Protein AF-A0A505I790-F1 (afdb_monomer_lite)

Structure (mmCIF, N/CA/C/O backbone):
data_AF-A0A505I790-F1
#
_entry.id   AF-A0A505I790-F1
#
loop_
_atom_site.group_PDB
_atom_site.id
_atom_site.type_symbol
_atom_site.label_atom_id
_atom_site.label_alt_id
_atom_site.label_comp_id
_atom_site.label_asym_id
_atom_site.label_entity_id
_atom_site.label_seq_id
_atom_site.pdbx_PDB_ins_code
_atom_site.Cartn_x
_atom_site.Cartn_y
_atom_site.Cartn_z
_atom_site.occupancy
_atom_site.B_iso_or_equiv
_atom_site.auth_seq_id
_atom_site.auth_comp_id
_atom_site.auth_asym_id
_atom_site.auth_atom_id
_atom_site.pdbx_PDB_model_num
ATOM 1 N N . MET A 1 1 ? 44.047 0.080 -41.201 1.00 32.38 1 MET A N 1
ATOM 2 C CA . MET A 1 1 ? 44.011 1.538 -41.452 1.00 32.38 1 MET A CA 1
ATOM 3 C C . MET A 1 1 ? 42.905 1.834 -42.455 1.00 32.38 1 MET A C 1
ATOM 5 O O . MET A 1 1 ? 42.944 1.266 -43.530 1.00 32.38 1 MET A O 1
ATOM 9 N N . ARG A 1 2 ? 41.951 2.681 -42.035 1.00 39.00 2 ARG A N 1
ATOM 10 C CA . ARG A 1 2 ? 41.108 3.633 -42.792 1.00 39.00 2 ARG A CA 1
ATOM 11 C C . ARG A 1 2 ? 40.510 3.221 -44.143 1.00 39.00 2 ARG A C 1
ATOM 13 O O . ARG A 1 2 ? 41.240 3.144 -45.114 1.00 39.00 2 ARG A O 1
ATOM 20 N N . LEU A 1 3 ? 39.177 3.161 -44.181 1.00 40.66 3 LEU A N 1
ATOM 21 C CA . LEU A 1 3 ? 38.239 3.544 -45.258 1.00 40.66 3 LEU A CA 1
ATOM 22 C C . LEU A 1 3 ? 36.890 2.984 -44.771 1.00 40.66 3 LEU A C 1
ATOM 24 O O . LEU A 1 3 ? 36.782 1.786 -44.575 1.00 40.66 3 LEU A O 1
ATOM 28 N N . THR A 1 4 ? 35.896 3.762 -44.358 1.00 46.00 4 THR A N 1
ATOM 29 C CA . THR A 1 4 ? 35.151 4.709 -45.188 1.00 46.00 4 THR A CA 1
ATOM 30 C C . THR A 1 4 ? 34.411 5.708 -44.292 1.00 46.00 4 THR A C 1
ATOM 32 O O . THR A 1 4 ? 33.427 5.375 -43.635 1.00 46.00 4 THR A O 1
ATOM 35 N N . CYS A 1 5 ? 34.900 6.948 -44.276 1.00 45.94 5 CYS A N 1
ATOM 36 C CA . CYS A 1 5 ? 34.079 8.116 -43.975 1.00 45.94 5 CYS A CA 1
ATOM 37 C C . CYS A 1 5 ? 33.213 8.435 -45.197 1.00 45.94 5 CYS A C 1
ATOM 39 O O . CYS A 1 5 ? 33.663 8.248 -46.325 1.00 45.94 5 CYS A O 1
ATOM 41 N N . ALA A 1 6 ? 32.051 9.025 -44.918 1.00 46.44 6 ALA A N 1
ATOM 42 C CA . ALA A 1 6 ? 31.025 9.505 -45.839 1.00 46.44 6 ALA A CA 1
ATOM 43 C C . ALA A 1 6 ? 30.082 8.412 -46.364 1.00 46.44 6 ALA A C 1
ATOM 45 O O . ALA A 1 6 ? 30.455 7.607 -47.204 1.00 46.44 6 ALA A O 1
ATOM 46 N N . TYR A 1 7 ? 28.824 8.446 -45.918 1.00 43.47 7 TYR A N 1
ATOM 47 C CA . TYR A 1 7 ? 27.762 8.961 -46.782 1.00 43.47 7 TYR A CA 1
ATOM 48 C C . TYR A 1 7 ? 26.496 9.300 -45.970 1.00 43.47 7 TYR A C 1
ATOM 50 O O . TYR A 1 7 ? 25.851 8.440 -45.384 1.00 43.47 7 TYR A O 1
ATOM 58 N N . LEU A 1 8 ? 26.210 10.604 -45.960 1.00 48.12 8 LEU A N 1
ATOM 59 C CA . LEU A 1 8 ? 24.900 11.257 -46.022 1.00 48.12 8 LEU A CA 1
ATOM 60 C C . LEU A 1 8 ? 23.826 10.934 -44.968 1.00 48.12 8 LEU A C 1
ATOM 62 O O . LEU A 1 8 ? 22.979 10.059 -45.112 1.00 48.12 8 LEU A O 1
ATOM 66 N N . VAL A 1 9 ? 23.797 11.840 -43.988 1.00 47.19 9 VAL A N 1
ATOM 67 C CA . VAL A 1 9 ? 22.599 12.384 -43.337 1.00 47.19 9 VAL A CA 1
ATOM 68 C C . VAL A 1 9 ? 21.545 12.727 -44.400 1.00 47.19 9 VAL A C 1
ATOM 70 O O . VAL A 1 9 ? 21.735 13.655 -45.185 1.00 47.19 9 VAL A O 1
ATOM 73 N N . LEU A 1 10 ? 20.432 11.994 -44.421 1.00 50.50 10 LEU A N 1
ATOM 74 C CA . LEU A 1 10 ? 19.239 12.369 -45.179 1.00 50.50 10 LEU A CA 1
ATOM 75 C C . LEU A 1 10 ? 18.308 13.177 -44.269 1.00 50.50 10 LEU A C 1
ATOM 77 O O . LEU A 1 10 ? 17.671 12.651 -43.360 1.00 50.50 10 LEU A O 1
ATOM 81 N N . LEU A 1 11 ? 18.282 14.482 -44.534 1.00 43.84 11 LEU A N 1
ATOM 82 C CA . LEU A 1 11 ? 17.318 15.455 -44.033 1.00 43.84 11 LEU A CA 1
ATOM 83 C C . LEU A 1 11 ? 15.931 15.138 -44.609 1.00 43.84 11 LEU A C 1
ATOM 85 O O . LEU A 1 11 ? 15.712 15.295 -45.810 1.00 43.84 11 LEU A O 1
ATOM 89 N N . ALA A 1 12 ? 14.982 14.741 -43.761 1.00 44.81 12 ALA A N 1
ATOM 90 C CA . ALA A 1 12 ? 13.567 14.799 -44.106 1.00 44.81 12 ALA A CA 1
ATOM 91 C C . ALA A 1 12 ? 13.102 16.253 -43.948 1.00 44.81 12 ALA A C 1
ATOM 93 O O . ALA A 1 12 ? 12.880 16.735 -42.837 1.00 44.81 12 ALA A O 1
ATOM 94 N N . ALA A 1 13 ? 13.016 16.972 -45.067 1.00 43.97 13 ALA A N 1
ATOM 95 C CA . ALA A 1 13 ? 12.342 18.258 -45.125 1.00 43.97 13 ALA A CA 1
ATOM 96 C C . ALA A 1 13 ? 10.858 18.050 -44.788 1.00 43.97 13 ALA A C 1
ATOM 98 O O . ALA A 1 13 ? 10.170 17.253 -45.425 1.00 43.97 13 ALA A O 1
ATOM 99 N N . GLY A 1 14 ? 10.394 18.751 -43.754 1.00 37.34 14 GLY A N 1
ATOM 100 C CA . GLY A 1 14 ? 9.000 18.773 -43.347 1.00 37.34 14 GLY A CA 1
ATOM 101 C C . GLY A 1 14 ? 8.121 19.375 -44.438 1.00 37.34 14 GLY A C 1
ATOM 102 O O . GLY A 1 14 ? 8.287 20.531 -44.816 1.00 37.34 14 GLY A O 1
ATOM 103 N N . GLY A 1 15 ? 7.164 18.583 -44.908 1.00 38.84 15 GLY A N 1
ATOM 104 C CA . GLY A 1 15 ? 5.946 19.076 -45.528 1.00 38.84 15 GLY A CA 1
ATOM 105 C C . GLY A 1 15 ? 4.813 18.921 -44.525 1.00 38.84 15 GLY A C 1
ATOM 106 O O . GLY A 1 15 ? 4.3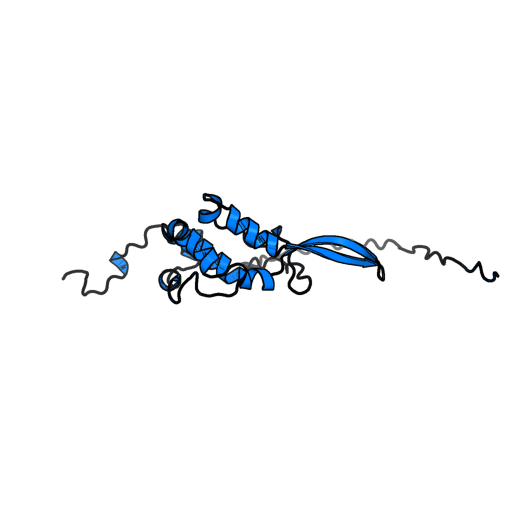43 17.811 -44.308 1.00 38.84 15 GLY A O 1
ATOM 107 N N . TYR A 1 16 ? 4.379 20.024 -43.921 1.00 38.47 16 TYR A N 1
ATOM 108 C CA . TYR A 1 16 ? 3.046 20.115 -43.334 1.00 38.47 16 TYR A CA 1
ATOM 109 C C . TYR A 1 16 ? 2.341 21.278 -44.018 1.00 38.47 16 TYR A C 1
ATOM 111 O O . TYR A 1 16 ? 2.542 22.445 -43.690 1.00 38.47 16 TYR A O 1
ATOM 119 N N . SER A 1 17 ? 1.558 20.938 -45.037 1.00 38.75 17 SER A N 1
ATOM 120 C CA . SER A 1 17 ? 0.468 21.767 -45.526 1.00 38.75 17 SER A CA 1
ATOM 121 C C . SER A 1 17 ? -0.550 21.922 -44.398 1.00 38.75 17 SER A C 1
ATOM 123 O O . SER A 1 17 ? -1.066 20.933 -43.879 1.00 38.75 17 SER A O 1
ATOM 125 N N . ALA A 1 18 ? -0.793 23.169 -44.005 1.00 40.38 18 ALA A N 1
ATOM 126 C CA . ALA A 1 18 ? -1.901 23.541 -43.147 1.00 40.38 18 ALA A CA 1
ATOM 127 C C . ALA A 1 18 ? -3.211 23.230 -43.879 1.00 40.38 18 ALA A C 1
ATOM 129 O O . ALA A 1 18 ? -3.481 23.826 -44.919 1.00 40.38 18 ALA A O 1
ATOM 130 N N . ASP A 1 19 ? -4.009 22.314 -43.335 1.00 36.19 19 ASP A N 1
ATOM 131 C CA . ASP A 1 19 ? -5.413 22.177 -43.711 1.00 36.19 19 ASP A CA 1
ATOM 132 C C . ASP A 1 19 ? -6.258 22.598 -42.508 1.00 36.19 19 ASP A C 1
ATOM 134 O O . ASP A 1 19 ? -6.466 21.868 -41.536 1.00 36.19 19 ASP A O 1
ATOM 138 N N . LEU A 1 20 ? -6.631 23.874 -42.551 1.00 36.91 20 LEU A N 1
ATOM 139 C CA . LEU A 1 20 ? -7.600 24.510 -41.684 1.00 36.91 20 LEU A CA 1
ATOM 140 C C . LEU A 1 20 ? -8.983 24.033 -42.143 1.00 36.91 20 LEU A C 1
ATOM 142 O O . LEU A 1 20 ? -9.509 24.519 -43.143 1.00 36.91 20 LEU A O 1
ATOM 146 N N . ARG A 1 21 ? -9.590 23.096 -41.414 1.00 36.94 21 ARG A N 1
ATOM 147 C CA . ARG A 1 21 ? -11.034 22.862 -41.500 1.00 36.94 21 ARG A CA 1
ATOM 148 C C . ARG A 1 21 ? -11.680 23.134 -40.154 1.00 36.94 21 ARG A C 1
ATOM 150 O O . ARG A 1 21 ? -11.702 22.290 -39.265 1.00 36.94 21 ARG A O 1
ATOM 157 N N . GLU A 1 22 ? -12.207 24.350 -40.054 1.00 37.75 22 GLU A N 1
ATOM 158 C CA . GLU A 1 22 ? -13.302 24.707 -39.161 1.00 37.75 22 GLU A CA 1
ATOM 159 C C . GLU A 1 22 ? -14.434 23.681 -39.291 1.00 37.75 22 GLU A C 1
ATOM 161 O O . GLU A 1 22 ? -14.997 23.484 -40.370 1.00 37.75 22 GLU A O 1
ATOM 166 N N . ALA A 1 23 ? -14.776 23.036 -38.179 1.00 33.91 23 ALA A N 1
ATOM 167 C CA . ALA A 1 23 ? -16.030 22.320 -38.026 1.00 33.91 23 ALA A CA 1
ATOM 168 C C . ALA A 1 23 ? -16.905 23.114 -37.050 1.00 33.91 23 ALA A C 1
ATOM 170 O O . ALA A 1 23 ? -16.557 23.300 -35.885 1.00 33.91 23 ALA A O 1
ATOM 171 N N . LEU A 1 24 ? -18.019 23.623 -37.579 1.00 33.38 24 LEU A N 1
ATOM 172 C CA . LEU A 1 24 ? -19.104 24.290 -36.859 1.00 33.38 24 LEU A CA 1
ATOM 173 C C . LEU A 1 24 ? -19.624 23.434 -35.684 1.00 33.38 24 LEU A C 1
ATOM 175 O O . LEU A 1 24 ? -19.666 22.207 -35.800 1.00 33.38 24 LEU A O 1
ATOM 179 N N . PRO A 1 25 ? -20.075 24.054 -34.577 1.00 35.44 25 PRO A N 1
ATOM 180 C CA . PRO A 1 25 ? -20.561 23.330 -33.413 1.00 35.44 25 PRO A CA 1
ATOM 181 C C . PRO A 1 25 ? -21.948 22.739 -33.694 1.00 35.44 25 PRO A C 1
ATOM 183 O O . PRO A 1 25 ? -22.899 23.466 -33.983 1.00 35.44 25 PRO A O 1
ATOM 186 N N . ILE A 1 26 ? -22.076 21.416 -33.582 1.00 33.22 26 ILE A N 1
ATOM 187 C CA . ILE A 1 26 ? -23.377 20.745 -33.492 1.00 33.22 26 ILE A CA 1
ATOM 188 C C . ILE A 1 26 ? -23.765 20.700 -32.016 1.00 33.22 26 ILE A C 1
ATOM 190 O O . ILE A 1 26 ? -23.028 20.180 -31.181 1.00 33.22 26 ILE A O 1
ATOM 194 N N . ALA A 1 27 ? -24.917 21.282 -31.702 1.00 36.16 27 ALA A N 1
ATOM 195 C CA . ALA A 1 27 ? -25.488 21.280 -30.368 1.00 36.16 27 ALA A CA 1
ATOM 196 C C . ALA A 1 27 ? -26.262 19.978 -30.079 1.00 36.16 27 ALA A C 1
ATOM 198 O O . ALA A 1 27 ? -27.076 19.553 -30.899 1.00 36.16 27 ALA A O 1
ATOM 199 N N . THR A 1 28 ? -26.095 19.489 -28.836 1.00 38.81 28 THR A N 1
ATOM 200 C CA . THR A 1 28 ? -26.982 18.622 -28.009 1.00 38.81 28 THR A CA 1
ATOM 201 C C . THR A 1 28 ? -27.143 17.130 -28.375 1.00 38.81 28 THR A C 1
ATOM 203 O O . THR A 1 28 ? -27.042 16.800 -29.553 1.00 38.81 28 THR A O 1
ATOM 206 N N . PRO A 1 29 ? -27.408 16.212 -27.403 1.00 41.25 29 PRO A N 1
ATOM 207 C CA . PRO A 1 29 ? -28.000 16.429 -26.067 1.00 41.25 29 PRO A CA 1
ATOM 208 C C . PRO A 1 29 ? -27.186 15.917 -24.858 1.00 41.25 29 PRO A C 1
ATOM 210 O O . PRO A 1 29 ? -26.214 15.180 -24.995 1.00 41.25 29 PRO A O 1
ATOM 213 N N . GLU A 1 30 ? -27.613 16.346 -23.665 1.00 43.53 30 GLU A N 1
ATOM 214 C CA . GLU A 1 30 ? -27.187 15.833 -22.358 1.00 43.53 30 GLU A CA 1
ATOM 215 C C . GLU A 1 30 ? -27.291 14.303 -22.309 1.00 43.53 30 GLU A C 1
ATOM 217 O O . GLU A 1 30 ? -28.358 13.740 -22.557 1.00 43.53 30 GLU A O 1
ATOM 222 N N . GLN A 1 31 ? -26.190 13.638 -21.953 1.00 35.81 31 GLN A N 1
ATOM 223 C CA . GLN A 1 31 ? -26.218 12.254 -21.502 1.00 35.81 31 GLN A CA 1
ATOM 224 C C . GLN A 1 31 ? -25.669 12.183 -20.080 1.00 35.81 31 GLN A C 1
ATOM 226 O O . GLN A 1 31 ? -24.488 12.394 -19.808 1.00 35.81 31 GLN A O 1
ATOM 231 N N . ASP A 1 32 ? -26.633 11.958 -19.203 1.00 38.91 32 ASP A N 1
ATOM 232 C CA . ASP A 1 32 ? -26.574 11.596 -17.801 1.00 38.91 32 ASP A CA 1
ATOM 233 C C . ASP A 1 32 ? -25.607 10.427 -17.525 1.00 38.91 32 ASP A C 1
ATOM 235 O O . ASP A 1 32 ? -25.559 9.449 -18.272 1.00 38.91 32 ASP A O 1
ATOM 239 N N . GLY A 1 33 ? -24.869 10.532 -16.416 1.00 40.25 33 GLY A N 1
ATOM 240 C CA . GLY A 1 33 ? -24.368 9.366 -15.689 1.00 40.25 33 GLY A CA 1
ATOM 241 C C . GLY A 1 33 ? -23.165 8.600 -16.246 1.00 40.25 33 GLY A C 1
ATOM 242 O O . GLY A 1 33 ? -23.077 7.398 -16.003 1.00 40.25 33 GLY A O 1
ATOM 243 N N . GLN A 1 34 ? -22.205 9.232 -16.932 1.00 33.69 34 GLN A N 1
ATOM 244 C CA . GLN A 1 34 ? -20.916 8.568 -17.168 1.00 33.69 34 GLN A CA 1
ATOM 245 C C . GLN A 1 34 ? -20.147 8.445 -15.844 1.00 33.69 34 GLN A C 1
ATOM 247 O O . GLN A 1 34 ? -19.564 9.417 -15.351 1.00 33.69 34 GLN A O 1
ATOM 252 N N . ASP A 1 35 ? -20.142 7.228 -15.294 1.00 40.34 35 ASP A N 1
ATOM 253 C CA . ASP A 1 35 ? -19.117 6.725 -14.385 1.00 40.34 35 ASP A CA 1
ATOM 254 C C . ASP A 1 35 ? -17.773 7.373 -14.726 1.00 40.34 35 ASP A C 1
ATOM 256 O O . ASP A 1 35 ? -17.268 7.247 -15.848 1.00 40.34 35 ASP A O 1
ATOM 260 N N . ARG A 1 36 ? -17.183 8.065 -13.746 1.00 36.44 36 ARG A N 1
ATOM 261 C CA . ARG A 1 36 ? -15.779 8.486 -13.771 1.00 36.44 36 ARG A CA 1
ATOM 262 C C . ARG A 1 36 ? -14.899 7.234 -13.739 1.00 36.44 36 ARG A C 1
ATOM 264 O O . ARG A 1 36 ? -14.214 6.967 -12.756 1.00 36.44 36 ARG A O 1
ATOM 271 N N . PHE A 1 37 ? -14.885 6.472 -14.824 1.00 38.41 37 PHE A N 1
ATOM 272 C CA . PHE A 1 37 ? -13.746 5.640 -15.142 1.00 38.41 37 PHE A CA 1
ATOM 273 C C . PHE A 1 37 ? -12.594 6.602 -15.384 1.00 38.41 37 PHE A C 1
ATOM 275 O O . PHE A 1 37 ? -12.523 7.279 -16.411 1.00 38.41 37 PHE A O 1
ATOM 282 N N . LEU A 1 38 ? -11.741 6.707 -14.363 1.00 42.66 38 LEU A N 1
ATOM 283 C CA . LEU A 1 38 ? -10.390 7.224 -14.473 1.00 42.66 38 LEU A CA 1
ATOM 284 C C . LEU A 1 38 ? -9.838 6.716 -15.805 1.00 42.66 38 LEU A C 1
ATOM 286 O O . LEU A 1 38 ? -9.778 5.505 -16.033 1.00 42.66 38 LEU A O 1
ATOM 290 N N . THR A 1 39 ? -9.530 7.648 -16.707 1.00 37.72 39 THR A N 1
ATOM 291 C CA . THR A 1 39 ? -8.778 7.384 -17.936 1.00 37.72 39 THR A CA 1
ATOM 292 C C . THR A 1 39 ? -7.712 6.338 -17.641 1.00 37.72 39 THR A C 1
ATOM 294 O O . THR A 1 39 ? -7.059 6.481 -16.604 1.00 37.72 39 THR A O 1
ATOM 297 N N . PRO A 1 40 ? -7.537 5.307 -18.490 1.00 45.44 40 PRO A N 1
ATOM 298 C CA . PRO A 1 40 ? -6.613 4.223 -18.204 1.00 45.44 40 PRO A CA 1
ATOM 299 C C . PRO A 1 40 ? -5.273 4.813 -17.774 1.00 45.44 40 PRO A C 1
ATOM 301 O O . PRO A 1 40 ? -4.619 5.496 -18.564 1.00 45.44 40 PRO A O 1
ATOM 304 N N . GLN A 1 41 ? -4.908 4.591 -16.507 1.00 57.88 41 GLN A N 1
ATOM 305 C CA . GLN A 1 41 ? -3.543 4.758 -16.023 1.00 57.88 41 GLN A CA 1
ATOM 306 C C . GLN A 1 41 ? -2.632 4.201 -17.108 1.00 57.88 41 GLN A C 1
ATOM 308 O O . GLN A 1 41 ? -2.864 3.079 -17.573 1.00 57.88 41 GLN A O 1
ATOM 313 N N . ASN A 1 42 ? -1.627 4.966 -17.535 1.00 60.88 42 ASN A N 1
ATOM 314 C CA . ASN A 1 42 ? -0.602 4.427 -18.418 1.00 60.88 42 ASN A CA 1
ATOM 315 C C . ASN A 1 42 ? 0.089 3.290 -17.664 1.00 60.88 42 ASN A C 1
ATOM 317 O O . ASN A 1 42 ? 0.984 3.497 -16.848 1.00 60.88 42 ASN A O 1
ATOM 321 N N . ASN A 1 43 ? -0.402 2.079 -17.893 1.00 69.75 43 ASN A N 1
ATOM 322 C CA . ASN A 1 43 ? 0.059 0.877 -17.246 1.00 69.75 43 ASN A CA 1
ATOM 323 C C . ASN A 1 43 ? 1.236 0.359 -18.069 1.00 69.75 43 ASN A C 1
ATOM 325 O O . ASN A 1 43 ? 1.066 -0.280 -19.109 1.00 69.75 43 ASN A O 1
ATOM 329 N N . TYR A 1 44 ? 2.447 0.658 -17.611 1.00 79.88 44 TYR A N 1
ATOM 330 C CA . TYR A 1 44 ? 3.686 0.238 -18.255 1.00 79.88 44 TYR A CA 1
ATOM 331 C C . TYR A 1 44 ? 4.028 -1.204 -17.851 1.00 79.88 44 TYR A C 1
ATOM 333 O O . TYR A 1 44 ? 5.028 -1.443 -17.183 1.00 79.88 44 TYR A O 1
ATOM 341 N N . ASN A 1 45 ? 3.204 -2.186 -18.232 1.00 83.38 45 ASN A N 1
ATOM 342 C CA . ASN A 1 45 ? 3.397 -3.611 -17.900 1.00 83.38 45 ASN A CA 1
ATOM 343 C C . ASN A 1 45 ? 3.417 -3.908 -16.382 1.00 83.38 45 ASN A C 1
ATOM 345 O O . ASN A 1 45 ? 4.330 -4.552 -15.860 1.00 83.38 45 ASN A O 1
ATOM 349 N N . GLY A 1 46 ? 2.406 -3.433 -15.658 1.00 85.19 46 GLY A N 1
ATOM 350 C CA . GLY A 1 46 ? 2.249 -3.584 -14.207 1.00 85.19 46 GLY A CA 1
ATOM 351 C C . GLY A 1 46 ? 2.904 -2.474 -13.381 1.00 85.19 46 GLY A C 1
ATOM 352 O O . GLY A 1 46 ? 2.917 -2.559 -12.150 1.00 85.19 46 GLY A O 1
ATOM 353 N N . TRP A 1 47 ? 3.447 -1.456 -14.050 1.00 91.88 47 TRP A N 1
ATOM 354 C CA . TRP A 1 47 ? 3.994 -0.246 -13.447 1.00 91.88 47 TRP A CA 1
ATOM 355 C C . TRP A 1 47 ? 3.037 0.923 -13.664 1.00 91.88 47 TRP A C 1
ATOM 357 O O . TRP A 1 47 ? 2.592 1.161 -14.785 1.00 91.88 47 TRP A O 1
ATOM 367 N N . VAL A 1 48 ? 2.751 1.655 -12.595 1.00 91.94 48 VAL A N 1
ATOM 368 C CA . VAL A 1 48 ? 1.848 2.813 -12.593 1.00 91.94 48 VAL A CA 1
ATOM 369 C C . VAL A 1 48 ? 2.544 4.013 -11.971 1.00 91.94 48 VAL A C 1
ATOM 371 O O . VAL A 1 48 ? 3.496 3.840 -11.200 1.00 91.94 48 VAL A O 1
ATOM 374 N N . ASN A 1 49 ? 2.100 5.227 -12.290 1.00 91.25 49 ASN A N 1
ATOM 375 C CA . ASN A 1 49 ? 2.652 6.393 -11.615 1.00 91.25 49 ASN A CA 1
ATOM 376 C C . ASN A 1 49 ? 2.151 6.437 -10.156 1.00 91.25 49 ASN A C 1
ATOM 378 O O . ASN A 1 49 ? 0.989 6.109 -9.900 1.00 91.25 49 ASN A O 1
ATOM 382 N N . PRO A 1 50 ? 2.997 6.808 -9.178 1.00 89.38 50 PRO A N 1
ATOM 383 C CA . PRO A 1 50 ? 2.596 6.888 -7.774 1.00 89.38 50 PRO A CA 1
ATOM 384 C C . PRO A 1 50 ? 1.407 7.822 -7.520 1.00 89.38 50 PRO A C 1
ATOM 386 O O . PRO A 1 50 ? 0.596 7.537 -6.646 1.00 89.38 50 PRO A O 1
ATOM 389 N N . GLU A 1 51 ? 1.300 8.915 -8.275 1.00 86.75 51 GLU A N 1
ATOM 390 C CA . GLU A 1 51 ? 0.214 9.897 -8.192 1.00 86.75 51 GLU A CA 1
ATOM 391 C C . GLU A 1 51 ? -1.139 9.354 -8.648 1.00 86.75 51 GLU A C 1
ATOM 393 O O . GLU A 1 51 ? -2.172 9.887 -8.249 1.00 86.75 51 GLU A O 1
ATOM 398 N N . ASP A 1 52 ? -1.136 8.288 -9.448 1.00 87.31 52 ASP A N 1
ATOM 399 C CA . ASP A 1 52 ? -2.367 7.670 -9.912 1.00 87.31 52 ASP A CA 1
ATOM 400 C C . ASP A 1 52 ? -2.901 6.639 -8.899 1.00 87.31 52 ASP A C 1
ATOM 402 O O . ASP A 1 52 ? -4.035 6.179 -9.035 1.00 87.31 52 ASP A O 1
ATOM 406 N N . LEU A 1 53 ? -2.102 6.235 -7.903 1.00 87.94 53 LEU A N 1
ATOM 407 C CA . LEU A 1 53 ? -2.536 5.309 -6.857 1.00 87.94 53 LEU A CA 1
ATOM 408 C C . LEU A 1 53 ? -3.531 5.985 -5.910 1.00 87.94 53 LEU A C 1
ATOM 410 O O . LEU A 1 53 ? -3.409 7.170 -5.595 1.00 87.94 53 LEU A O 1
ATOM 414 N N . SER A 1 54 ? -4.472 5.197 -5.378 1.00 87.88 54 SER A N 1
ATOM 415 C CA . SER A 1 54 ? -5.353 5.642 -4.297 1.00 87.88 54 SER A CA 1
ATOM 416 C C . SER A 1 54 ? -4.528 6.258 -3.167 1.00 87.88 54 SER A C 1
ATOM 418 O O . SER A 1 54 ? -3.513 5.699 -2.732 1.00 87.88 54 SER A O 1
ATOM 420 N N . SER A 1 55 ? -4.964 7.423 -2.690 1.00 89.94 55 SER A N 1
ATOM 421 C CA . SER A 1 55 ? -4.255 8.157 -1.649 1.00 89.94 55 SER A CA 1
ATOM 422 C C . SER A 1 55 ? -4.168 7.349 -0.353 1.00 89.94 55 SER A C 1
ATOM 424 O O . SER A 1 55 ? -5.011 6.500 -0.056 1.00 89.94 55 SER A O 1
ATOM 426 N N . MET A 1 56 ? -3.117 7.607 0.428 1.00 92.50 56 MET A N 1
ATOM 427 C CA . MET A 1 56 ? -2.925 6.962 1.724 1.00 92.50 56 MET A CA 1
ATOM 428 C C . MET A 1 56 ? -4.150 7.203 2.626 1.00 92.50 56 MET A C 1
ATOM 430 O O . MET A 1 56 ? -4.560 8.360 2.782 1.00 92.50 56 MET A O 1
ATOM 434 N N . PRO A 1 57 ? -4.722 6.152 3.248 1.00 92.69 57 PRO A N 1
ATOM 435 C CA . PRO A 1 57 ? -5.871 6.310 4.130 1.00 92.69 57 PRO A CA 1
ATOM 436 C C . PRO A 1 57 ? -5.590 7.303 5.261 1.00 92.69 57 PRO A C 1
ATOM 438 O O . PRO A 1 57 ? -4.514 7.298 5.865 1.00 92.69 57 PRO A O 1
ATOM 441 N N . GLN A 1 58 ? -6.581 8.134 5.591 1.00 90.94 58 GLN A N 1
ATOM 442 C CA . GLN A 1 58 ? -6.421 9.208 6.579 1.00 90.94 58 GLN A CA 1
ATOM 443 C C . GLN A 1 58 ? -6.015 8.677 7.960 1.00 90.94 58 GLN A C 1
ATOM 445 O O . GLN A 1 58 ? -5.193 9.283 8.643 1.00 90.94 58 GLN A O 1
ATOM 450 N N . CYS A 1 59 ? -6.527 7.505 8.344 1.00 92.06 59 CYS A N 1
ATOM 451 C CA . CYS A 1 59 ? -6.171 6.854 9.603 1.00 92.06 59 CYS A CA 1
ATOM 452 C C . CYS A 1 59 ? -4.692 6.449 9.701 1.00 92.06 59 CYS A C 1
ATOM 454 O O . CYS A 1 59 ? -4.201 6.281 10.811 1.00 92.06 59 CYS A O 1
ATOM 456 N N . ILE A 1 60 ? -3.985 6.310 8.575 1.00 94.62 60 ILE A N 1
ATOM 457 C CA . ILE A 1 60 ? -2.540 6.045 8.529 1.00 94.62 60 ILE A CA 1
ATOM 458 C C . ILE A 1 60 ? -1.767 7.359 8.458 1.00 94.62 60 ILE A C 1
ATOM 460 O O . ILE A 1 60 ? -0.786 7.525 9.176 1.00 94.62 60 ILE A O 1
ATOM 464 N N . ALA A 1 61 ? -2.241 8.313 7.651 1.00 92.88 61 ALA A N 1
ATOM 465 C CA . ALA A 1 61 ? -1.617 9.628 7.499 1.00 92.88 61 ALA A CA 1
ATOM 466 C C . ALA A 1 61 ? -1.529 10.419 8.822 1.00 92.88 61 ALA A C 1
ATOM 468 O O . ALA A 1 61 ? -0.671 11.282 8.977 1.00 92.88 61 ALA A O 1
ATOM 469 N N . GLN A 1 62 ? -2.410 10.121 9.782 1.00 92.25 62 GLN A N 1
ATOM 470 C CA . GLN A 1 62 ? -2.420 10.719 11.121 1.00 92.25 62 GLN A CA 1
ATOM 471 C C . GLN A 1 62 ? -1.512 10.003 12.140 1.00 92.25 62 GLN A C 1
ATOM 473 O O . GLN A 1 62 ? -1.460 10.416 13.297 1.00 92.25 62 GLN A O 1
ATOM 478 N N . GLN A 1 63 ? -0.847 8.913 11.752 1.00 92.06 63 GLN A N 1
ATOM 479 C CA . GLN A 1 63 ? -0.019 8.074 12.626 1.00 92.06 63 GLN A CA 1
ATOM 480 C C . GLN A 1 63 ? 1.435 8.048 12.133 1.00 92.06 63 GLN A C 1
ATOM 482 O O . GLN A 1 63 ? 1.846 8.853 11.296 1.00 92.06 63 GLN A O 1
ATOM 487 N N . ASP A 1 64 ? 2.231 7.109 12.647 1.00 92.44 64 ASP A N 1
ATOM 488 C CA . ASP A 1 64 ? 3.546 6.837 12.078 1.00 92.44 64 ASP A CA 1
ATOM 489 C C . ASP A 1 64 ? 3.430 6.189 10.686 1.00 92.44 64 ASP A C 1
ATOM 491 O O . ASP A 1 64 ? 3.150 4.997 10.517 1.00 92.44 64 ASP A O 1
ATOM 495 N N . GLN A 1 65 ? 3.680 7.007 9.669 1.00 94.88 65 GLN A N 1
ATOM 496 C CA . GLN A 1 65 ? 3.667 6.621 8.262 1.00 94.88 65 GLN A CA 1
ATOM 497 C C . GLN A 1 65 ? 4.974 5.964 7.787 1.00 94.88 65 GLN A C 1
ATOM 499 O O . GLN A 1 65 ? 5.057 5.576 6.623 1.00 94.88 65 GLN A O 1
ATOM 504 N N . SER A 1 66 ? 6.000 5.839 8.640 1.00 95.81 66 SER A N 1
ATOM 505 C CA . SER A 1 66 ? 7.337 5.371 8.241 1.00 95.81 66 SER A CA 1
ATOM 506 C C . SER A 1 66 ? 7.301 4.017 7.522 1.00 95.81 66 SER A C 1
ATOM 508 O O . SER A 1 66 ? 7.775 3.899 6.394 1.00 95.81 66 SER A O 1
ATOM 510 N N . THR A 1 67 ? 6.652 3.021 8.130 1.00 95.69 67 THR A N 1
ATOM 511 C CA . THR A 1 67 ? 6.545 1.661 7.581 1.00 95.69 67 THR A CA 1
ATOM 512 C C . THR A 1 67 ? 5.714 1.641 6.297 1.00 95.69 67 THR A C 1
ATOM 514 O O . THR A 1 67 ? 6.062 0.941 5.345 1.00 95.69 67 THR A O 1
ATOM 517 N N . TRP A 1 68 ? 4.638 2.429 6.233 1.00 95.31 68 TRP A N 1
ATOM 518 C CA . TRP A 1 68 ? 3.808 2.560 5.035 1.00 95.31 68 TRP A CA 1
ATOM 519 C C . TRP A 1 68 ? 4.602 3.134 3.857 1.00 95.31 68 TRP A C 1
ATOM 521 O O . TRP A 1 68 ? 4.649 2.531 2.784 1.00 95.31 68 TRP A O 1
ATOM 531 N N . LEU A 1 69 ? 5.279 4.267 4.066 1.00 95.38 69 LEU A N 1
ATOM 532 C CA . LEU A 1 69 ? 6.086 4.930 3.041 1.00 95.38 69 LEU A CA 1
ATOM 533 C C . LEU A 1 69 ? 7.292 4.087 2.626 1.00 95.38 69 LEU A C 1
ATOM 535 O O . LEU A 1 69 ? 7.614 4.032 1.440 1.00 95.38 69 LEU A O 1
ATOM 539 N N . GLU A 1 70 ? 7.937 3.396 3.566 1.00 96.31 70 GLU A N 1
ATOM 540 C CA . GLU A 1 70 ? 9.017 2.458 3.260 1.00 96.31 70 GLU A CA 1
ATOM 541 C C . GLU A 1 70 ? 8.511 1.312 2.372 1.00 96.31 70 GLU A C 1
ATOM 543 O O . GLU A 1 70 ? 9.154 0.965 1.382 1.00 96.31 70 GLU A O 1
ATOM 548 N N . THR A 1 71 ? 7.334 0.758 2.680 1.00 95.69 71 THR A N 1
ATOM 549 C CA . THR A 1 71 ? 6.707 -0.321 1.897 1.00 95.69 71 THR A CA 1
ATOM 550 C C . THR A 1 71 ? 6.349 0.145 0.487 1.00 95.69 71 THR A C 1
ATOM 552 O O . THR A 1 71 ? 6.663 -0.552 -0.478 1.00 95.69 71 THR A O 1
ATOM 555 N N . MET A 1 72 ? 5.770 1.343 0.347 1.00 95.00 72 MET A N 1
ATOM 556 C CA . MET A 1 72 ? 5.518 1.963 -0.961 1.00 95.00 72 MET A CA 1
ATOM 557 C C . MET A 1 72 ? 6.821 2.130 -1.748 1.00 95.00 72 MET A C 1
ATOM 559 O O . MET A 1 72 ? 6.937 1.651 -2.874 1.00 95.00 72 MET A O 1
ATOM 563 N N . THR A 1 73 ? 7.830 2.741 -1.121 1.00 95.25 73 THR A N 1
ATOM 564 C CA . THR A 1 73 ? 9.110 3.079 -1.757 1.00 95.25 73 THR A CA 1
ATOM 565 C C . THR A 1 73 ? 9.884 1.837 -2.198 1.00 95.25 73 THR A C 1
ATOM 567 O O . THR A 1 73 ? 10.494 1.858 -3.262 1.00 95.25 73 THR A O 1
ATOM 570 N N . LYS A 1 74 ? 9.821 0.725 -1.447 1.00 96.44 74 LYS A N 1
ATOM 571 C CA . LYS A 1 74 ? 10.426 -0.565 -1.843 1.00 96.44 74 LYS A CA 1
ATOM 572 C C . LYS A 1 74 ? 9.930 -1.067 -3.201 1.00 96.44 74 LYS A C 1
ATOM 574 O O . LYS A 1 74 ? 10.659 -1.777 -3.890 1.00 96.44 74 LYS A O 1
ATOM 579 N N . CYS A 1 75 ? 8.707 -0.705 -3.576 1.00 95.81 75 CYS A N 1
ATOM 580 C CA . CYS A 1 75 ? 8.081 -1.096 -4.834 1.00 95.81 75 CYS A CA 1
ATOM 581 C C . CYS A 1 75 ? 8.129 -0.010 -5.913 1.00 95.81 75 CYS A C 1
ATOM 583 O O . CYS A 1 75 ? 7.624 -0.231 -7.019 1.00 95.81 75 CYS A O 1
ATOM 585 N N . THR A 1 76 ? 8.744 1.133 -5.614 1.00 95.94 76 THR A N 1
ATOM 586 C CA . THR A 1 76 ? 8.926 2.245 -6.542 1.00 95.94 76 THR A CA 1
ATOM 587 C C . THR A 1 76 ? 10.343 2.227 -7.102 1.00 95.94 76 THR A C 1
ATOM 589 O O . THR A 1 76 ? 11.328 2.140 -6.373 1.00 95.94 76 THR A O 1
ATOM 592 N N . ALA A 1 77 ? 10.467 2.328 -8.422 1.00 95.56 77 ALA A N 1
ATOM 593 C CA . ALA A 1 77 ? 11.755 2.367 -9.095 1.00 95.56 77 ALA A CA 1
ATOM 594 C C . ALA A 1 77 ? 11.722 3.324 -10.283 1.00 95.56 77 ALA A C 1
ATOM 596 O O . ALA A 1 77 ? 10.678 3.568 -10.891 1.00 95.56 77 ALA A O 1
ATOM 597 N N . LYS A 1 78 ? 12.894 3.855 -10.634 1.00 94.69 78 LYS A N 1
ATOM 598 C CA . LYS A 1 78 ? 13.056 4.683 -11.824 1.00 94.69 78 LYS A CA 1
ATOM 599 C C . LYS A 1 78 ? 13.038 3.784 -13.059 1.00 94.69 78 LYS A C 1
ATOM 601 O O . LYS A 1 78 ? 13.966 3.007 -13.267 1.00 94.69 78 LYS A O 1
ATOM 606 N N . GLN A 1 79 ? 11.985 3.894 -13.857 1.00 92.94 79 GLN A N 1
ATOM 607 C CA . GLN A 1 79 ? 11.774 3.131 -15.081 1.00 92.94 79 GLN A CA 1
ATOM 608 C C . GLN A 1 79 ? 11.992 4.003 -16.309 1.00 92.94 79 GLN A C 1
ATOM 610 O O . GLN A 1 79 ? 11.746 5.210 -16.285 1.00 92.94 79 GLN A O 1
ATOM 615 N N . CYS A 1 80 ? 12.440 3.375 -17.392 1.00 90.75 80 CYS A N 1
ATOM 616 C CA . CYS A 1 80 ? 12.441 4.006 -18.699 1.00 90.75 80 CYS A CA 1
ATOM 617 C C . CYS A 1 80 ? 11.045 3.897 -19.317 1.00 90.75 80 CYS A C 1
ATOM 619 O O . CYS A 1 80 ? 10.524 2.790 -19.443 1.00 90.75 80 CYS A O 1
ATOM 621 N N . THR A 1 81 ? 10.443 5.019 -19.707 1.00 89.00 81 THR A N 1
ATOM 622 C CA . THR A 1 81 ? 9.092 5.040 -20.297 1.00 89.00 81 THR A CA 1
ATOM 623 C C . THR A 1 81 ? 9.078 5.403 -21.774 1.00 89.00 81 THR A C 1
ATOM 625 O O . THR A 1 81 ? 8.068 5.213 -22.447 1.00 89.00 81 THR A O 1
ATOM 628 N N . SER A 1 82 ? 10.203 5.881 -22.307 1.00 87.25 82 SER A N 1
ATOM 629 C CA . SER A 1 82 ? 10.366 6.168 -23.729 1.00 87.25 82 SER A CA 1
ATOM 630 C C . SER A 1 82 ? 11.775 5.816 -24.189 1.00 87.25 82 SER A C 1
ATOM 632 O O . SER A 1 82 ? 12.761 6.115 -23.510 1.00 87.25 82 SER A O 1
ATOM 634 N N . HIS A 1 83 ? 11.858 5.183 -25.356 1.00 89.94 83 HIS A N 1
ATOM 635 C CA . HIS A 1 83 ? 13.106 4.754 -25.972 1.00 89.94 83 HIS A CA 1
ATOM 636 C C . HIS A 1 83 ? 13.255 5.369 -27.362 1.00 89.94 83 HIS A C 1
ATOM 638 O O . HIS A 1 83 ? 12.308 5.400 -28.148 1.00 89.94 83 HIS A O 1
ATOM 644 N N . PHE A 1 84 ? 14.476 5.788 -27.688 1.00 92.31 84 PHE A N 1
ATOM 645 C CA . PHE A 1 84 ? 14.899 6.075 -29.054 1.00 92.31 84 PHE A CA 1
ATOM 646 C C . PHE A 1 84 ? 15.952 5.043 -29.465 1.00 92.31 84 PHE A C 1
ATOM 648 O O . PHE A 1 84 ? 17.121 5.117 -29.075 1.00 92.31 84 PHE A O 1
ATOM 655 N N . GLY A 1 85 ? 15.516 4.018 -30.201 1.00 90.75 85 GLY A N 1
ATOM 656 C CA . GLY A 1 85 ? 16.329 2.827 -30.446 1.00 90.75 85 GLY A CA 1
ATOM 657 C C . GLY A 1 85 ? 16.643 2.102 -29.134 1.00 90.75 85 GLY A C 1
ATOM 658 O O . GLY A 1 85 ? 15.735 1.683 -28.424 1.00 90.75 85 GLY A O 1
ATOM 659 N N . ILE A 1 86 ? 17.929 1.978 -28.799 1.00 90.56 86 ILE A N 1
ATOM 660 C CA . ILE A 1 86 ? 18.402 1.350 -27.550 1.00 90.56 86 ILE A CA 1
ATOM 661 C C . ILE A 1 86 ? 18.612 2.347 -26.398 1.00 90.56 86 ILE A C 1
ATOM 663 O O . ILE A 1 86 ? 18.909 1.937 -25.279 1.00 90.56 86 ILE A O 1
ATOM 667 N N . ILE A 1 87 ? 18.491 3.653 -26.655 1.00 91.88 87 ILE A N 1
ATOM 668 C CA . ILE A 1 87 ? 18.760 4.701 -25.665 1.00 91.88 87 ILE A CA 1
ATOM 669 C C . ILE A 1 87 ? 17.452 5.076 -24.973 1.00 91.88 87 ILE A C 1
ATOM 671 O O . ILE A 1 87 ? 16.460 5.385 -25.633 1.00 91.88 87 ILE A O 1
ATOM 675 N N . CYS A 1 88 ? 17.455 5.077 -23.641 1.00 92.06 88 CYS A N 1
ATOM 676 C CA . CYS A 1 88 ? 16.339 5.610 -22.871 1.00 92.06 88 CYS A CA 1
ATOM 677 C C . CYS A 1 88 ? 16.314 7.141 -22.950 1.00 92.06 88 CYS A C 1
ATOM 679 O O . CYS A 1 88 ? 17.286 7.792 -22.560 1.00 92.06 88 CYS A O 1
ATOM 681 N N . THR A 1 89 ? 15.212 7.719 -23.423 1.00 92.44 89 THR A N 1
ATOM 682 C CA . THR A 1 89 ? 15.047 9.177 -23.551 1.00 92.44 89 THR A CA 1
ATOM 683 C C . THR A 1 89 ? 14.277 9.781 -22.387 1.00 92.44 89 THR A C 1
ATOM 685 O O . THR A 1 89 ? 14.523 10.930 -22.028 1.00 92.44 89 THR A O 1
ATOM 688 N N . HIS A 1 90 ? 13.380 9.014 -21.763 1.00 91.62 90 HIS A N 1
ATOM 689 C CA . HIS A 1 90 ? 12.556 9.495 -20.664 1.00 91.62 90 HIS A CA 1
ATOM 690 C C . HI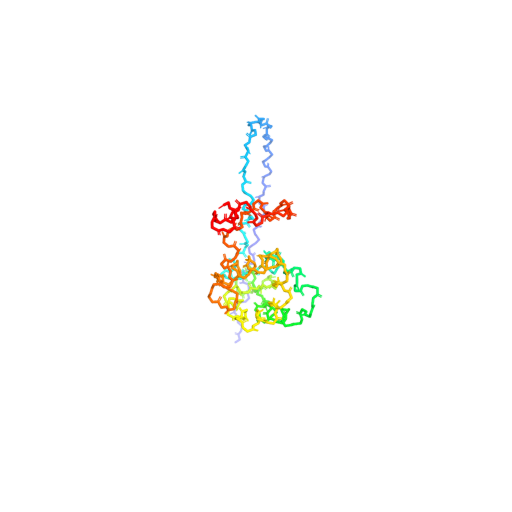S A 1 90 ? 12.521 8.492 -19.517 1.00 91.62 90 HIS A C 1
ATOM 692 O O . HIS A 1 90 ? 12.282 7.303 -19.726 1.00 91.62 90 HIS A O 1
ATOM 698 N N . HIS A 1 91 ? 12.739 8.993 -18.301 1.00 92.56 91 HIS A N 1
ATOM 699 C CA . HIS A 1 91 ? 12.667 8.194 -17.086 1.00 92.56 91 HIS A CA 1
ATOM 700 C C . HIS A 1 91 ? 11.606 8.754 -16.148 1.00 92.56 91 HIS A C 1
ATOM 702 O O . HIS A 1 91 ? 11.571 9.960 -15.910 1.00 92.56 91 HIS A O 1
ATOM 708 N N . GLN A 1 92 ? 10.817 7.869 -15.550 1.00 93.31 92 GLN A N 1
ATOM 709 C CA . GLN A 1 92 ? 9.815 8.206 -14.541 1.00 93.31 92 GLN A CA 1
ATOM 710 C C . GLN A 1 92 ? 9.961 7.294 -13.330 1.00 93.31 92 GLN A C 1
ATOM 712 O O . GLN A 1 92 ? 10.410 6.155 -13.444 1.00 93.31 92 GLN A O 1
ATOM 717 N N . TRP A 1 93 ? 9.606 7.808 -12.157 1.00 94.31 93 TRP A N 1
ATOM 718 C CA . TRP A 1 93 ? 9.442 6.974 -10.975 1.00 94.31 93 TRP A CA 1
ATOM 719 C C . TRP A 1 93 ? 8.092 6.289 -11.075 1.00 94.31 93 TRP A C 1
ATOM 721 O O . TRP A 1 93 ? 7.069 6.961 -11.067 1.00 94.31 93 TRP A O 1
ATOM 731 N N . LEU A 1 94 ? 8.105 4.966 -11.195 1.00 94.44 94 LEU A N 1
ATOM 732 C CA . LEU A 1 94 ? 6.896 4.162 -11.283 1.00 94.44 94 LEU A CA 1
ATOM 733 C C . LEU A 1 94 ? 6.845 3.179 -10.122 1.00 94.44 94 LEU A C 1
ATOM 735 O O . LEU A 1 94 ? 7.882 2.737 -9.623 1.00 94.44 94 LEU A O 1
ATOM 739 N N . THR A 1 95 ? 5.638 2.787 -9.739 1.00 94.12 95 THR A N 1
ATOM 740 C CA . THR A 1 95 ? 5.382 1.795 -8.698 1.00 94.12 95 THR A CA 1
ATOM 741 C C . THR A 1 95 ? 4.825 0.520 -9.308 1.00 94.12 95 THR A C 1
ATOM 743 O O . THR A 1 95 ? 3.922 0.555 -10.143 1.00 94.12 95 THR A O 1
ATOM 746 N N . ARG A 1 96 ? 5.366 -0.627 -8.894 1.00 94.19 96 ARG A N 1
ATOM 747 C CA . ARG A 1 96 ? 4.944 -1.935 -9.401 1.00 94.19 96 ARG A CA 1
ATOM 748 C C . ARG A 1 96 ? 3.839 -2.532 -8.534 1.00 94.19 96 ARG A C 1
ATOM 750 O O . ARG A 1 96 ? 4.099 -2.921 -7.395 1.00 94.19 96 ARG A O 1
ATOM 757 N N . LEU A 1 97 ? 2.642 -2.705 -9.097 1.00 91.19 97 LEU A N 1
ATOM 758 C CA . LEU A 1 97 ? 1.478 -3.235 -8.366 1.00 91.19 97 LEU A CA 1
ATOM 759 C C . LEU A 1 97 ? 1.722 -4.649 -7.818 1.00 91.19 97 LEU A C 1
ATOM 761 O O . LEU A 1 97 ? 1.423 -4.927 -6.663 1.00 91.19 97 LEU A O 1
ATOM 765 N N . SER A 1 98 ? 2.371 -5.522 -8.596 1.00 91.31 98 SER A N 1
ATOM 766 C CA . SER A 1 98 ? 2.692 -6.887 -8.146 1.00 91.31 98 SER A CA 1
ATOM 767 C C . SER A 1 98 ? 3.717 -6.937 -7.007 1.00 91.31 98 SER A C 1
ATOM 769 O O . SER A 1 98 ? 3.836 -7.949 -6.327 1.00 91.31 98 SER A O 1
ATOM 771 N N . CYS A 1 99 ? 4.519 -5.881 -6.834 1.00 95.12 99 CYS A N 1
ATOM 772 C CA . CYS A 1 99 ? 5.380 -5.753 -5.663 1.00 95.12 99 CYS A CA 1
ATOM 773 C C . CYS A 1 99 ? 4.549 -5.297 -4.464 1.00 95.12 99 CYS A C 1
ATOM 775 O O . CYS A 1 99 ? 4.650 -5.905 -3.402 1.00 95.12 99 CYS A O 1
ATOM 777 N N . LEU A 1 100 ? 3.687 -4.287 -4.646 1.00 93.69 100 LEU A N 1
ATOM 778 C CA . LEU A 1 100 ? 2.818 -3.780 -3.581 1.00 93.69 100 LEU A CA 1
ATOM 779 C C . LEU A 1 100 ? 1.910 -4.871 -3.010 1.00 93.69 100 LEU A C 1
ATOM 781 O O . LEU A 1 100 ? 1.777 -4.960 -1.793 1.00 93.69 100 LEU A O 1
ATOM 785 N N . SER A 1 101 ? 1.349 -5.736 -3.861 1.00 91.44 101 SER A N 1
ATOM 786 C CA . SER A 1 101 ? 0.479 -6.838 -3.434 1.00 91.44 101 SER A CA 1
ATOM 787 C C . SER A 1 101 ? 1.154 -7.801 -2.453 1.00 91.44 101 SER A C 1
ATOM 789 O O . SER A 1 101 ? 0.487 -8.376 -1.595 1.00 91.44 101 SER A O 1
ATOM 791 N N . VAL A 1 102 ? 2.476 -7.963 -2.562 1.00 93.81 102 VAL A N 1
ATOM 792 C CA . VAL A 1 102 ? 3.285 -8.806 -1.670 1.00 93.81 102 VAL A CA 1
ATOM 793 C C . VAL A 1 102 ? 3.833 -8.001 -0.490 1.00 93.81 102 VAL A C 1
ATOM 795 O O . VAL A 1 102 ? 3.824 -8.482 0.640 1.00 93.81 102 VAL A O 1
ATOM 798 N N . ALA A 1 103 ? 4.307 -6.779 -0.740 1.00 95.44 103 ALA A N 1
ATOM 799 C CA . ALA A 1 103 ? 4.958 -5.936 0.256 1.00 95.44 103 ALA A CA 1
ATOM 800 C C . ALA A 1 103 ? 3.985 -5.463 1.344 1.00 95.44 103 ALA A C 1
ATOM 802 O O . ALA A 1 103 ? 4.341 -5.441 2.521 1.00 95.44 103 ALA A O 1
ATOM 803 N N . PHE A 1 104 ? 2.741 -5.151 0.975 1.00 94.69 104 PHE A N 1
ATOM 804 C CA . PHE A 1 104 ? 1.670 -4.876 1.927 1.00 94.69 104 PHE A CA 1
ATOM 805 C C . PHE A 1 104 ? 1.104 -6.177 2.493 1.00 94.69 104 PHE A C 1
ATOM 807 O O . PHE A 1 104 ? -0.048 -6.506 2.245 1.00 94.69 104 PHE A O 1
ATOM 814 N N . SER A 1 105 ? 1.898 -6.945 3.237 1.00 93.06 105 SER A N 1
ATOM 815 C CA . SER A 1 105 ? 1.445 -8.178 3.898 1.00 93.06 105 SER A CA 1
ATOM 816 C C . SER A 1 105 ? 0.475 -7.902 5.057 1.00 93.06 105 SER A C 1
ATOM 818 O O . SER A 1 105 ? 0.370 -6.770 5.536 1.00 93.06 105 SER A O 1
ATOM 820 N N . SER A 1 106 ? -0.198 -8.947 5.549 1.00 92.12 106 SER A N 1
ATOM 821 C CA . SER A 1 106 ? -1.026 -8.898 6.767 1.00 92.12 106 SER A CA 1
ATOM 822 C C . SER A 1 106 ? -0.296 -8.236 7.941 1.00 92.12 106 SER A C 1
ATOM 824 O O . SER A 1 106 ? -0.866 -7.393 8.623 1.00 92.12 106 SER A O 1
ATOM 826 N N . ASP A 1 107 ? 0.991 -8.533 8.129 1.00 93.88 107 ASP A N 1
ATOM 827 C CA . ASP A 1 107 ? 1.801 -8.006 9.237 1.00 93.88 107 ASP A CA 1
ATOM 828 C C . ASP A 1 107 ? 2.056 -6.498 9.127 1.00 93.88 107 ASP A C 1
ATOM 830 O O . ASP A 1 107 ? 2.190 -5.790 10.128 1.00 93.88 107 ASP A O 1
ATOM 834 N N . VAL A 1 108 ? 2.146 -5.970 7.902 1.00 94.62 108 VAL A N 1
ATOM 835 C CA . VAL A 1 108 ? 2.220 -4.521 7.677 1.00 94.62 108 VAL A CA 1
ATOM 836 C C . VAL A 1 108 ? 0.896 -3.873 8.065 1.00 94.62 108 VAL A C 1
ATOM 838 O O . VAL A 1 108 ? 0.906 -2.882 8.793 1.00 94.62 108 VAL A O 1
ATOM 841 N N . ILE A 1 109 ? -0.232 -4.456 7.656 1.00 94.56 109 ILE A N 1
ATOM 842 C CA . ILE A 1 109 ? -1.570 -3.902 7.910 1.00 94.56 109 ILE A CA 1
ATOM 843 C C . ILE A 1 109 ? -1.983 -4.017 9.381 1.00 94.56 109 ILE A C 1
ATOM 845 O O . ILE A 1 109 ? -2.596 -3.093 9.919 1.00 94.56 109 ILE A O 1
ATOM 849 N N . ALA A 1 110 ? -1.583 -5.088 10.068 1.00 94.62 110 ALA A N 1
ATOM 850 C CA . ALA A 1 110 ? -1.887 -5.327 11.479 1.00 94.62 110 ALA A CA 1
ATOM 851 C C . ALA A 1 110 ? -1.414 -4.193 12.398 1.00 94.62 110 ALA A C 1
ATOM 853 O O . ALA A 1 110 ? -2.075 -3.888 13.387 1.00 94.62 110 ALA A O 1
ATOM 854 N N . ARG A 1 111 ? -0.323 -3.505 12.039 1.00 94.69 111 ARG A N 1
ATOM 855 C CA . ARG A 1 111 ? 0.170 -2.328 12.774 1.00 94.69 111 ARG A CA 1
ATOM 856 C C . ARG A 1 111 ? -0.803 -1.152 12.747 1.00 94.69 111 ARG A C 1
ATOM 858 O O . ARG A 1 111 ? -0.836 -0.369 13.690 1.00 94.69 111 ARG A O 1
ATOM 865 N N . TYR A 1 112 ? -1.594 -1.034 11.686 1.00 94.19 112 TYR A N 1
ATOM 866 C CA . TYR A 1 112 ? -2.504 0.087 11.469 1.00 94.19 112 TYR A CA 1
ATOM 867 C C . TYR A 1 112 ? -3.944 -0.214 11.898 1.00 94.19 112 TYR A C 1
ATOM 869 O O . TYR A 1 112 ? -4.703 0.715 12.182 1.00 94.19 112 TYR A O 1
ATOM 877 N N . LEU A 1 113 ? -4.319 -1.492 12.019 1.00 92.75 113 LEU A N 1
ATOM 878 C CA . LEU A 1 113 ? -5.665 -1.902 12.431 1.00 92.75 113 LEU A CA 1
ATOM 879 C C . LEU A 1 113 ? -6.142 -1.301 13.76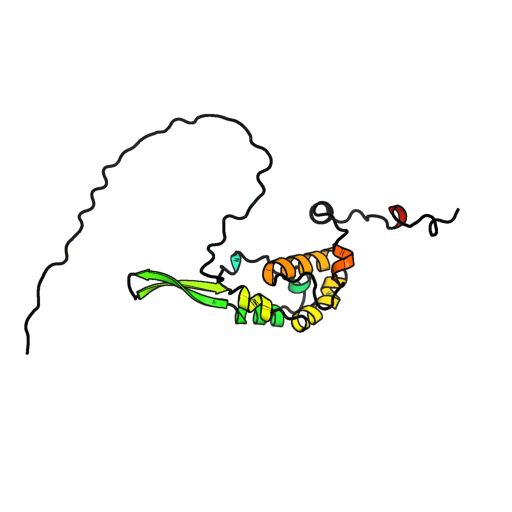6 1.00 92.75 113 LEU A C 1
ATOM 881 O O . LEU A 1 113 ? -7.283 -0.845 13.800 1.00 92.75 113 LEU A O 1
ATOM 885 N N . PRO A 1 114 ? -5.338 -1.210 14.846 1.00 92.62 114 PRO A N 1
ATOM 886 C CA . PRO A 1 114 ? -5.791 -0.600 16.103 1.00 92.62 114 PRO A CA 1
ATOM 887 C C . PRO A 1 114 ? -6.165 0.885 15.988 1.00 92.62 114 PRO A C 1
ATOM 889 O O . PRO A 1 114 ? -6.861 1.420 16.857 1.00 92.62 114 PRO A O 1
ATOM 892 N N . TYR A 1 115 ? -5.690 1.560 14.937 1.00 91.50 115 TYR A N 1
ATOM 893 C CA . TYR A 1 115 ? -5.981 2.963 14.650 1.00 91.50 115 TYR A CA 1
ATOM 894 C C . TYR A 1 115 ? -7.132 3.083 13.648 1.00 91.50 115 TYR A C 1
ATOM 896 O O . TYR A 1 115 ? -8.128 3.748 13.928 1.00 91.50 115 TYR A O 1
ATOM 904 N N . CYS A 1 116 ? -7.037 2.385 12.515 1.00 91.44 116 CYS A N 1
ATOM 905 C CA . CYS A 1 116 ? -8.042 2.419 11.453 1.00 91.44 116 CYS A CA 1
ATOM 906 C C . CYS A 1 116 ? -9.342 1.693 11.827 1.00 91.44 116 CYS A C 1
ATOM 908 O O . CYS A 1 116 ? -10.402 2.060 11.341 1.00 91.44 116 CYS A O 1
ATOM 910 N N . GLY A 1 117 ? -9.296 0.711 12.727 1.00 88.31 117 GLY A N 1
ATOM 911 C CA . GLY A 1 117 ? -10.462 -0.039 13.200 1.00 88.31 117 GLY A CA 1
ATOM 912 C C . GLY A 1 117 ? -11.327 0.697 14.227 1.00 88.31 117 GLY A C 1
ATOM 913 O O . GLY A 1 117 ? -12.385 0.199 14.588 1.00 88.31 117 GLY A O 1
ATOM 914 N N . ARG A 1 118 ? -10.920 1.885 14.700 1.00 88.44 118 ARG A N 1
ATOM 915 C CA . ARG A 1 118 ? -11.714 2.685 15.660 1.00 88.44 118 ARG A CA 1
ATOM 916 C C . ARG A 1 118 ? -12.948 3.333 15.039 1.00 88.44 118 ARG A C 1
ATOM 918 O O . ARG A 1 118 ? -13.818 3.809 15.759 1.00 88.44 118 ARG A O 1
ATOM 925 N N . SER A 1 119 ? -12.993 3.400 13.715 1.00 86.56 119 SER A N 1
ATOM 926 C CA . SER A 1 119 ? -14.102 3.951 12.951 1.00 86.56 119 SER A CA 1
ATOM 927 C C . SER A 1 119 ? -14.364 3.050 11.758 1.00 86.56 119 SER A C 1
ATOM 929 O O . SER A 1 119 ? -13.437 2.700 11.028 1.00 86.56 119 SER A O 1
ATOM 931 N N . ILE A 1 120 ? -15.635 2.725 11.529 1.00 85.25 120 ILE A N 1
ATOM 932 C CA . ILE A 1 120 ? -16.058 1.922 10.379 1.00 85.25 120 ILE A CA 1
ATOM 933 C C . ILE A 1 120 ? -15.633 2.601 9.069 1.00 85.25 120 ILE A C 1
ATOM 935 O O . ILE A 1 120 ? -15.147 1.933 8.162 1.00 85.25 120 ILE A O 1
ATOM 939 N N . LEU A 1 121 ? -15.710 3.935 8.996 1.00 86.38 121 LEU A N 1
ATOM 940 C CA . LEU A 1 121 ? -15.261 4.696 7.828 1.00 86.38 121 LEU A CA 1
ATOM 941 C C . LEU A 1 121 ? -13.753 4.547 7.589 1.00 86.38 121 LEU A C 1
ATOM 943 O O . LEU A 1 121 ? -13.322 4.313 6.464 1.00 86.38 121 LEU A O 1
ATOM 947 N N . ALA A 1 122 ? -12.943 4.665 8.642 1.00 89.81 122 ALA A N 1
ATOM 948 C CA . ALA A 1 122 ? -11.492 4.526 8.532 1.00 89.81 122 ALA A CA 1
ATOM 949 C C . ALA A 1 122 ? -11.093 3.100 8.119 1.00 89.81 122 ALA A C 1
ATOM 951 O O . ALA A 1 122 ? -10.213 2.916 7.274 1.00 89.81 122 ALA A O 1
ATOM 952 N N . LYS A 1 123 ? -11.786 2.094 8.659 1.00 91.00 123 LYS A N 1
ATOM 953 C CA . LYS A 1 123 ? -11.603 0.696 8.277 1.00 91.00 123 LYS A CA 1
ATOM 954 C C . LYS A 1 123 ? -12.023 0.449 6.827 1.00 91.00 123 LYS A C 1
ATOM 956 O O . LYS A 1 123 ? -11.297 -0.228 6.109 1.00 91.00 123 LYS A O 1
ATOM 961 N N . ALA A 1 124 ? -13.123 1.051 6.373 1.00 88.94 124 ALA A N 1
ATOM 962 C CA . ALA A 1 124 ? -13.579 0.990 4.985 1.00 88.94 124 ALA A CA 1
ATOM 963 C C . ALA A 1 124 ? -12.584 1.639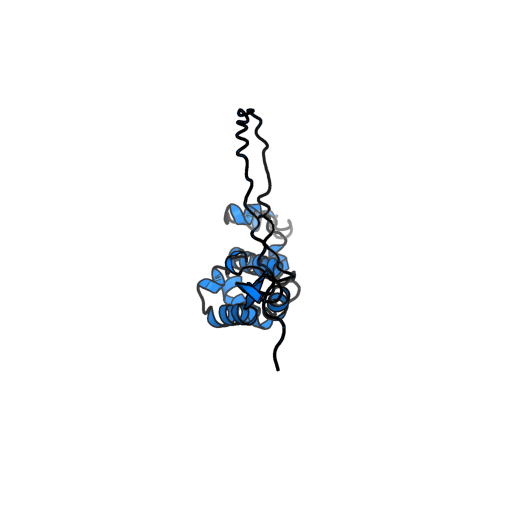 4.010 1.00 88.94 124 ALA A C 1
ATOM 965 O O . ALA A 1 124 ? -12.294 1.064 2.964 1.00 88.94 124 ALA A O 1
ATOM 966 N N . GLN A 1 125 ? -12.012 2.796 4.362 1.00 91.00 125 GLN A N 1
ATOM 967 C CA . GLN A 1 125 ? -10.971 3.454 3.562 1.00 91.00 125 GLN A CA 1
ATOM 968 C C . GLN A 1 125 ? -9.719 2.579 3.435 1.00 91.00 125 GLN A C 1
ATOM 970 O O . GLN A 1 125 ? -9.196 2.408 2.335 1.00 91.00 125 GLN A O 1
ATOM 975 N N . LEU A 1 126 ? -9.261 1.995 4.548 1.00 93.19 126 LEU A N 1
ATOM 976 C CA . LEU A 1 126 ? -8.142 1.055 4.541 1.00 93.19 126 LEU A CA 1
ATOM 977 C C . LEU A 1 126 ? -8.459 -0.184 3.694 1.00 93.19 126 LEU A C 1
ATOM 979 O O . LEU A 1 126 ? -7.638 -0.595 2.882 1.00 93.19 126 LEU A O 1
ATOM 983 N N . TYR A 1 127 ? -9.651 -0.756 3.853 1.00 91.75 127 TYR A N 1
ATOM 984 C CA . TYR A 1 127 ? -10.102 -1.915 3.091 1.00 91.75 127 TYR A CA 1
ATOM 985 C C . TYR A 1 127 ? -10.170 -1.648 1.591 1.00 91.75 127 TYR A C 1
ATOM 987 O O . TYR A 1 127 ? -9.615 -2.432 0.825 1.00 91.75 127 TYR A O 1
ATOM 995 N N . SER A 1 128 ? -10.777 -0.534 1.172 1.00 90.31 128 SER A N 1
ATOM 996 C CA . SER A 1 128 ? -10.822 -0.153 -0.243 1.00 90.31 128 SER A CA 1
ATOM 997 C C . SER A 1 128 ? -9.413 -0.050 -0.806 1.00 90.31 128 SER A C 1
ATOM 999 O O . SER A 1 128 ? -9.113 -0.681 -1.810 1.00 90.31 128 SER A O 1
ATOM 1001 N N . TRP A 1 129 ? -8.520 0.652 -0.104 1.00 92.62 129 TRP A N 1
ATOM 1002 C CA . TRP A 1 129 ? -7.136 0.792 -0.537 1.00 92.62 129 TRP A CA 1
ATOM 1003 C C . TRP A 1 129 ? -6.440 -0.569 -0.685 1.00 92.62 129 TRP A C 1
ATOM 1005 O O . TRP A 1 129 ? -5.805 -0.840 -1.701 1.00 92.62 129 TRP A O 1
ATOM 1015 N N . ILE A 1 130 ? -6.586 -1.463 0.297 1.00 91.75 130 ILE A N 1
ATOM 1016 C CA . ILE A 1 130 ? -5.961 -2.791 0.258 1.00 91.75 130 ILE A CA 1
ATOM 1017 C C . ILE A 1 130 ? -6.525 -3.646 -0.866 1.00 91.75 130 ILE A C 1
ATOM 1019 O O . ILE A 1 130 ? -5.749 -4.302 -1.564 1.00 91.75 130 ILE A O 1
ATOM 1023 N N . ARG A 1 131 ? -7.838 -3.623 -1.077 1.00 89.12 131 ARG A N 1
ATOM 1024 C CA . ARG A 1 131 ? -8.480 -4.355 -2.164 1.00 89.12 131 ARG A CA 1
ATOM 1025 C C . ARG A 1 131 ? -8.016 -3.847 -3.526 1.00 89.12 131 ARG A C 1
ATOM 1027 O O . ARG A 1 131 ? -7.637 -4.660 -4.361 1.00 89.12 131 ARG A O 1
ATOM 1034 N N . ASP A 1 132 ? -7.963 -2.533 -3.717 1.00 86.81 132 ASP A N 1
ATOM 1035 C CA . ASP A 1 132 ? -7.594 -1.922 -4.998 1.00 86.81 132 ASP A CA 1
ATOM 1036 C C . ASP A 1 132 ? -6.115 -2.169 -5.349 1.00 86.81 132 ASP A C 1
ATOM 1038 O O . ASP A 1 132 ? -5.772 -2.389 -6.508 1.00 86.81 132 ASP A O 1
ATOM 1042 N N . ILE A 1 133 ? -5.227 -2.177 -4.347 1.00 88.06 133 ILE A N 1
ATOM 1043 C CA . ILE A 1 133 ? -3.778 -2.328 -4.551 1.00 88.06 133 ILE A CA 1
ATOM 1044 C C . ILE A 1 133 ? -3.326 -3.788 -4.565 1.00 88.06 133 ILE A C 1
ATOM 1046 O O . ILE A 1 133 ? -2.457 -4.169 -5.351 1.00 88.06 133 ILE A O 1
ATOM 1050 N N . THR A 1 134 ? -3.860 -4.604 -3.657 1.00 87.31 134 THR A N 1
ATOM 1051 C CA . THR A 1 134 ? -3.382 -5.977 -3.428 1.00 87.31 134 THR A CA 1
ATOM 1052 C C . THR A 1 134 ? -4.319 -7.043 -3.989 1.00 87.31 134 THR A C 1
ATOM 1054 O O . THR A 1 134 ? -3.914 -8.199 -4.093 1.00 87.31 134 THR A O 1
ATOM 1057 N N . GLY A 1 135 ? -5.559 -6.681 -4.331 1.00 83.69 135 GLY A N 1
ATOM 1058 C CA . GLY A 1 135 ? -6.606 -7.618 -4.741 1.00 83.69 135 GLY A CA 1
ATOM 1059 C C . GLY A 1 135 ? -7.195 -8.449 -3.596 1.00 83.69 135 GLY A C 1
ATOM 1060 O O . GLY A 1 135 ? -8.013 -9.327 -3.850 1.00 83.69 135 GLY A O 1
ATOM 1061 N N . ARG A 1 136 ? -6.781 -8.223 -2.341 1.00 81.56 136 ARG A N 1
ATOM 1062 C CA . ARG A 1 136 ? -7.279 -8.988 -1.191 1.00 81.56 136 ARG A CA 1
ATOM 1063 C C . ARG A 1 136 ? -8.626 -8.472 -0.703 1.00 81.56 136 ARG A C 1
ATOM 1065 O O . ARG A 1 136 ? -8.835 -7.271 -0.575 1.00 81.56 136 ARG A O 1
ATOM 1072 N N . GLU A 1 137 ? -9.491 -9.405 -0.323 1.00 83.56 137 GLU A N 1
ATOM 1073 C CA . GLU A 1 137 ? -10.803 -9.127 0.280 1.00 83.56 137 GLU A CA 1
ATOM 1074 C C . GLU A 1 137 ? -10.787 -9.165 1.820 1.00 83.56 137 GLU A C 1
ATOM 1076 O O . GLU A 1 137 ? -11.837 -9.162 2.456 1.00 83.56 137 GLU A O 1
ATOM 1081 N N . TRP A 1 138 ? -9.600 -9.173 2.423 1.00 84.06 138 TRP A N 1
ATOM 1082 C CA . TRP A 1 138 ? -9.371 -9.179 3.869 1.00 84.06 138 TRP A CA 1
ATOM 1083 C C . TRP A 1 138 ? -8.153 -8.302 4.207 1.00 84.06 138 TRP A C 1
ATOM 1085 O O . TRP A 1 138 ? -7.291 -8.067 3.350 1.00 84.06 138 TRP A O 1
ATOM 1095 N N . LEU A 1 139 ? -8.075 -7.791 5.440 1.00 87.75 139 LEU A N 1
ATOM 1096 C CA . LEU A 1 139 ? -6.997 -6.894 5.889 1.00 87.75 139 LEU A CA 1
ATOM 1097 C C . LEU A 1 139 ? -5.822 -7.667 6.509 1.00 87.75 139 LEU A C 1
ATOM 1099 O O . LEU A 1 139 ? -4.684 -7.546 6.055 1.00 87.75 139 LEU A O 1
ATOM 1103 N N . VAL A 1 140 ? -6.108 -8.458 7.539 1.00 89.94 140 VAL A N 1
ATOM 1104 C CA . VAL A 1 140 ? -5.182 -9.286 8.319 1.00 89.94 140 VAL A CA 1
ATOM 1105 C C . VAL A 1 140 ? -5.709 -10.713 8.458 1.00 89.94 140 VAL A C 1
ATOM 1107 O O . VAL A 1 140 ? -4.939 -11.645 8.244 1.00 89.94 140 VAL A O 1
ATOM 1110 N N . GLU A 1 141 ? -6.998 -10.892 8.764 1.00 85.75 141 GLU A N 1
ATOM 1111 C CA . GLU A 1 141 ? -7.622 -12.206 8.966 1.00 85.75 141 GLU A CA 1
ATOM 1112 C C . GLU A 1 141 ? -8.901 -12.350 8.137 1.00 85.75 141 GLU A C 1
ATOM 1114 O O . GLU A 1 141 ? -9.612 -11.384 7.868 1.00 85.75 141 GLU A O 1
ATOM 1119 N N . VAL A 1 142 ? -9.237 -13.582 7.751 1.00 80.12 142 VAL A N 1
ATOM 1120 C CA . VAL A 1 142 ? -10.471 -13.843 7.000 1.00 80.12 142 VAL A CA 1
ATOM 1121 C C . VAL A 1 142 ? -11.683 -13.433 7.840 1.00 80.12 142 VAL A C 1
ATOM 1123 O O . VAL A 1 142 ? -11.884 -13.931 8.944 1.00 80.12 142 VAL A O 1
ATOM 1126 N N . GLY A 1 143 ? -12.511 -12.547 7.288 1.00 77.38 143 GLY A N 1
ATOM 1127 C CA . GLY A 1 143 ? -13.736 -12.066 7.926 1.00 77.38 143 GLY A CA 1
ATOM 1128 C C . GLY A 1 143 ? -13.604 -10.729 8.654 1.00 77.38 143 GLY A C 1
ATOM 1129 O O . GLY A 1 143 ? -14.616 -10.180 9.087 1.00 77.38 143 GLY A O 1
ATOM 1130 N N . ASP A 1 144 ? -12.405 -10.147 8.722 1.00 80.81 144 ASP A N 1
ATOM 1131 C CA . ASP A 1 144 ? -12.209 -8.808 9.289 1.00 80.81 144 ASP A CA 1
ATOM 1132 C C . ASP A 1 144 ? -12.937 -7.694 8.522 1.00 80.81 144 ASP A C 1
ATOM 1134 O O . ASP A 1 144 ? -13.225 -6.642 9.088 1.00 80.81 144 ASP A O 1
ATOM 1138 N N . ALA A 1 145 ? -13.277 -7.935 7.260 1.00 81.31 145 ALA A N 1
ATOM 1139 C CA . ALA A 1 145 ? -14.043 -7.036 6.413 1.00 81.31 145 ALA A CA 1
ATOM 1140 C C . ALA A 1 145 ? -15.543 -7.381 6.349 1.00 81.31 145 ALA A C 1
ATOM 1142 O O . ALA A 1 145 ? -16.282 -6.710 5.634 1.00 81.31 145 ALA A O 1
ATOM 1143 N N . ASN A 1 146 ? -16.035 -8.384 7.091 1.00 78.06 146 ASN A N 1
ATOM 1144 C CA . ASN A 1 146 ? -17.450 -8.788 7.035 1.00 78.06 146 ASN A CA 1
ATOM 1145 C C . ASN A 1 146 ? -18.398 -7.659 7.462 1.00 78.06 146 ASN A C 1
ATOM 1147 O O . ASN A 1 146 ? -19.445 -7.458 6.854 1.00 78.06 146 ASN A O 1
ATOM 1151 N N . GLU A 1 147 ? -18.005 -6.875 8.467 1.00 76.44 147 GLU A N 1
ATOM 1152 C CA . GLU A 1 147 ? -18.751 -5.688 8.909 1.00 76.44 147 GLU A CA 1
ATOM 1153 C C . GLU A 1 147 ? -18.833 -4.582 7.841 1.00 76.44 147 GLU A C 1
ATOM 1155 O O . GLU A 1 147 ? -19.690 -3.708 7.933 1.00 76.44 147 GLU A O 1
ATOM 1160 N N . LEU A 1 148 ? -17.970 -4.628 6.817 1.00 77.56 148 LEU A N 1
ATOM 1161 C CA . LEU A 1 148 ? -17.934 -3.663 5.718 1.00 77.56 148 LEU A CA 1
ATOM 1162 C C . LEU A 1 148 ? -18.803 -4.081 4.521 1.00 77.56 148 LEU A C 1
ATOM 1164 O O . LEU A 1 148 ? -19.155 -3.226 3.715 1.00 77.56 148 LEU A O 1
ATOM 1168 N N . GLN A 1 149 ? -19.175 -5.363 4.397 1.00 63.50 149 GLN A N 1
ATOM 1169 C CA . GLN A 1 149 ? -19.962 -5.871 3.259 1.00 63.50 149 GLN A CA 1
ATOM 1170 C C . GLN A 1 149 ? -21.398 -5.332 3.226 1.00 63.50 149 GLN A C 1
ATOM 1172 O O . GLN A 1 149 ? -21.995 -5.226 2.159 1.00 63.50 149 GLN A O 1
ATOM 1177 N N . ASN A 1 150 ? -21.938 -4.954 4.386 1.00 61.69 150 ASN A N 1
ATOM 1178 C CA . ASN A 1 150 ? -23.290 -4.405 4.515 1.00 61.69 150 ASN A CA 1
ATOM 1179 C C . ASN A 1 150 ? -23.339 -2.873 4.368 1.00 61.69 150 ASN A C 1
ATOM 1181 O O . ASN A 1 150 ? -24.394 -2.271 4.568 1.00 61.69 150 ASN A O 1
ATOM 1185 N N . LEU A 1 151 ? -22.214 -2.224 4.047 1.00 59.75 151 LEU A N 1
ATOM 1186 C CA . LEU A 1 151 ? -22.158 -0.781 3.830 1.00 59.75 151 LEU A CA 1
ATOM 1187 C C . LEU A 1 151 ? -22.409 -0.483 2.352 1.00 59.75 151 LEU A C 1
ATOM 1189 O O . LEU A 1 151 ? -21.656 -0.915 1.480 1.00 59.75 151 LEU A O 1
ATOM 1193 N N . SER A 1 152 ? -23.464 0.275 2.058 1.00 50.91 152 SER A N 1
ATOM 1194 C CA . SER A 1 152 ? -23.703 0.731 0.689 1.00 50.91 152 SER A CA 1
ATOM 1195 C C . SER A 1 152 ? -22.687 1.821 0.301 1.00 50.91 152 SER A C 1
ATOM 1197 O O . SER A 1 152 ? -22.287 2.614 1.159 1.00 50.91 152 SER A O 1
ATOM 1199 N N . PRO A 1 153 ? -22.296 1.940 -0.982 1.00 49.19 153 PRO A N 1
ATOM 1200 C CA . PRO A 1 153 ? -21.443 3.034 -1.454 1.00 49.19 153 PRO A CA 1
ATOM 1201 C C . PRO A 1 153 ? -22.002 4.435 -1.144 1.00 49.19 153 PRO A C 1
ATOM 1203 O O . PRO A 1 153 ? -21.230 5.361 -0.902 1.00 49.19 153 PRO A O 1
ATOM 1206 N N . ALA A 1 154 ? -23.331 4.589 -1.075 1.00 50.91 154 ALA A N 1
ATOM 1207 C CA . ALA A 1 154 ? -23.980 5.839 -0.669 1.00 50.91 154 ALA A CA 1
ATOM 1208 C C . ALA A 1 154 ? -23.637 6.226 0.783 1.00 50.91 154 ALA A C 1
ATOM 1210 O O . ALA A 1 154 ? -23.384 7.393 1.074 1.00 50.91 154 ALA A O 1
ATOM 1211 N N . SER A 1 155 ? -23.490 5.238 1.671 1.00 49.38 155 SER A N 1
ATOM 1212 C CA . SER A 1 155 ? -23.131 5.432 3.083 1.00 49.38 155 SER A CA 1
ATOM 1213 C C . SER A 1 155 ? -21.711 5.986 3.283 1.00 49.38 155 SER A C 1
ATOM 1215 O O . SER A 1 155 ? -21.412 6.558 4.329 1.00 49.38 155 SER A O 1
ATOM 1217 N N . LEU A 1 156 ? -20.830 5.837 2.286 1.00 51.59 156 LEU A N 1
ATOM 1218 C CA . LEU A 1 156 ? -19.481 6.418 2.275 1.00 51.59 156 LEU A CA 1
ATOM 1219 C C . LEU A 1 156 ? -19.466 7.872 1.774 1.00 51.59 156 LEU A C 1
ATOM 1221 O O . LEU A 1 156 ? -18.634 8.651 2.236 1.00 51.59 156 LEU A O 1
ATOM 1225 N N . ALA A 1 157 ? -20.369 8.236 0.856 1.00 43.25 157 ALA A N 1
ATOM 1226 C CA . ALA A 1 157 ? -20.461 9.579 0.280 1.00 43.25 157 ALA A CA 1
ATOM 1227 C C . ALA A 1 157 ? -21.293 10.553 1.138 1.00 43.25 157 ALA A C 1
ATOM 1229 O O . ALA A 1 157 ? -20.968 11.737 1.195 1.00 43.25 157 ALA A O 1
ATOM 1230 N N . GLU A 1 158 ? -22.331 10.070 1.828 1.00 40.44 158 GLU A N 1
ATOM 1231 C CA . GLU A 1 158 ? -23.228 10.908 2.647 1.00 40.44 158 GLU A CA 1
ATOM 1232 C C . GLU A 1 158 ? -22.723 11.164 4.075 1.00 40.44 158 GLU A C 1
ATOM 1234 O O . GLU A 1 158 ? -23.240 12.037 4.773 1.00 40.44 158 GLU A O 1
ATOM 1239 N N . GLY A 1 159 ? -21.688 10.445 4.519 1.00 47.47 159 GLY A N 1
ATOM 1240 C CA . GLY A 1 159 ? -21.285 10.447 5.923 1.00 47.47 159 GLY A CA 1
ATOM 1241 C C . GLY A 1 159 ? -22.308 9.740 6.823 1.00 47.47 159 GLY A C 1
ATOM 1242 O O . GLY A 1 159 ? -23.445 9.463 6.448 1.00 47.47 159 GLY A O 1
ATOM 1243 N N . TYR A 1 160 ? -21.884 9.400 8.041 1.00 44.91 160 TYR A N 1
ATOM 1244 C CA . TYR A 1 160 ? -22.726 8.674 8.992 1.00 44.91 160 TYR A CA 1
ATOM 1245 C C . TYR A 1 160 ? -23.836 9.587 9.536 1.00 44.91 160 TYR A C 1
ATOM 1247 O O . TYR A 1 160 ? -23.647 10.294 10.526 1.00 44.91 160 TYR A O 1
ATOM 1255 N N . THR A 1 161 ? -25.033 9.506 8.958 1.00 43.47 161 THR A N 1
ATOM 1256 C CA . THR A 1 161 ? -26.213 9.452 9.824 1.00 43.47 161 THR A CA 1
ATOM 1257 C C . THR A 1 161 ? -26.211 8.062 10.441 1.00 43.47 161 THR A C 1
ATOM 1259 O O . THR A 1 161 ? -26.015 7.065 9.748 1.00 43.47 161 THR A O 1
ATOM 1262 N N . ALA A 1 162 ? -26.278 7.996 11.771 1.00 43.00 162 ALA A N 1
ATOM 1263 C CA . ALA A 1 162 ? -26.277 6.738 12.496 1.00 43.00 162 ALA A CA 1
ATOM 1264 C C . ALA A 1 162 ? -27.389 5.850 11.929 1.00 43.00 162 ALA A C 1
ATOM 1266 O O . ALA A 1 162 ? -28.569 6.114 12.155 1.00 43.00 162 ALA A O 1
ATOM 1267 N N . VAL A 1 163 ? -27.018 4.817 11.168 1.00 47.53 163 VAL A N 1
ATOM 1268 C CA . VAL A 1 163 ? -27.927 3.711 10.894 1.00 47.53 163 VAL A CA 1
ATOM 1269 C C . VAL A 1 1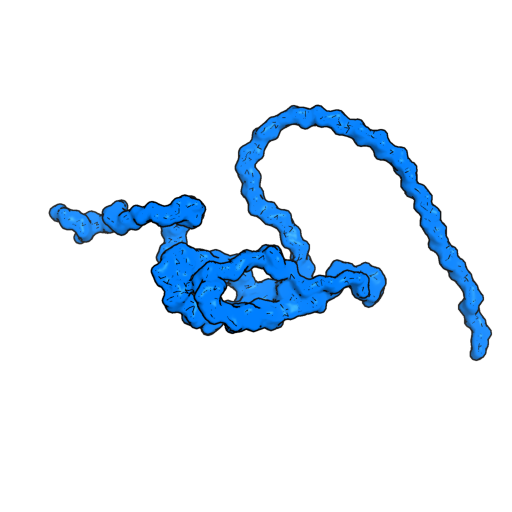63 ? -28.094 3.031 12.240 1.00 47.53 163 VAL A C 1
ATOM 1271 O O . VAL A 1 163 ? -27.248 2.251 12.675 1.00 47.53 163 VAL A O 1
ATOM 1274 N N . ASP A 1 164 ? -29.113 3.481 12.961 1.00 44.44 164 ASP A N 1
ATOM 1275 C CA . ASP A 1 164 ? -29.411 3.035 14.304 1.00 44.44 164 ASP A CA 1
ATOM 1276 C C . ASP A 1 164 ? -29.633 1.520 14.264 1.00 44.44 164 ASP A C 1
ATOM 1278 O O . ASP A 1 164 ? -30.448 1.011 13.487 1.00 44.44 164 ASP A O 1
ATOM 1282 N N . VAL A 1 165 ? -28.877 0.797 15.093 1.00 48.34 165 VAL A N 1
ATOM 1283 C CA . VAL A 1 165 ? -28.905 -0.673 15.213 1.00 48.34 165 VAL A CA 1
ATOM 1284 C C . VAL A 1 165 ? -30.324 -1.169 15.541 1.00 48.34 165 VAL A C 1
ATOM 1286 O O . VAL A 1 165 ? -30.670 -2.322 15.282 1.00 48.34 165 VAL A O 1
ATOM 1289 N N . ILE A 1 166 ? -31.181 -0.270 16.031 1.00 47.06 166 ILE A N 1
ATOM 1290 C CA . ILE A 1 166 ? -32.592 -0.492 16.343 1.00 47.06 166 ILE A CA 1
ATOM 1291 C C . ILE A 1 166 ? -33.423 -0.899 15.112 1.00 47.06 166 ILE A C 1
ATOM 1293 O O . ILE A 1 166 ? -34.3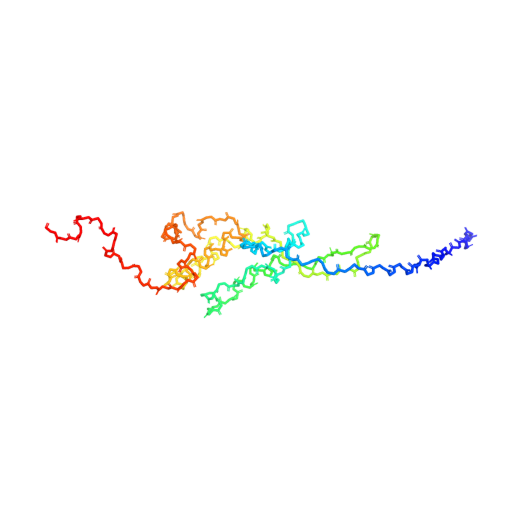40 -1.703 15.252 1.00 47.06 166 ILE A O 1
ATOM 1297 N N . ASN A 1 167 ? -33.090 -0.445 13.898 1.00 45.59 167 ASN A N 1
ATOM 1298 C CA . ASN A 1 167 ? -33.927 -0.711 12.716 1.00 45.59 167 ASN A CA 1
ATOM 1299 C C . ASN A 1 167 ? -33.740 -2.108 12.099 1.00 45.59 167 ASN A C 1
ATOM 1301 O O . ASN A 1 167 ? -34.470 -2.467 11.178 1.00 45.59 167 ASN A O 1
ATOM 1305 N N . THR A 1 168 ? -32.770 -2.894 12.580 1.00 50.09 168 THR A N 1
ATOM 1306 C CA . THR A 1 168 ? -32.491 -4.244 12.043 1.00 50.09 168 THR A CA 1
ATOM 1307 C C . THR A 1 168 ? -32.298 -5.295 13.138 1.00 50.09 168 THR A C 1
ATOM 1309 O O . THR A 1 168 ? -31.896 -6.423 12.854 1.00 50.09 168 THR A O 1
ATOM 1312 N N . ALA A 1 169 ? -32.579 -4.961 14.402 1.00 49.78 169 ALA A N 1
ATOM 1313 C CA . ALA A 1 169 ? -32.583 -5.965 15.454 1.00 49.78 169 ALA A CA 1
ATOM 1314 C C . ALA A 1 169 ? -33.705 -6.984 15.163 1.00 49.78 169 ALA A C 1
ATOM 1316 O O . ALA A 1 169 ? -34.850 -6.580 14.948 1.00 49.78 169 ALA A O 1
ATOM 1317 N N . PRO A 1 170 ? -33.416 -8.299 15.125 1.00 50.66 170 PRO A N 1
ATOM 1318 C CA . PRO A 1 170 ? -34.468 -9.299 15.005 1.00 50.66 170 PRO A CA 1
ATOM 1319 C C . PRO A 1 170 ? -35.450 -9.144 16.174 1.00 50.66 170 PRO A C 1
ATOM 1321 O O . PRO A 1 170 ? -35.030 -8.851 17.294 1.00 50.66 170 PRO A O 1
ATOM 1324 N N . ASN A 1 171 ? -36.748 -9.373 15.925 1.00 58.75 171 ASN A N 1
ATOM 1325 C CA . ASN A 1 171 ? -37.846 -9.162 16.892 1.00 58.75 171 ASN A CA 1
ATOM 1326 C C . ASN A 1 171 ? -37.632 -9.827 18.268 1.00 58.75 171 ASN A C 1
ATOM 1328 O O . ASN A 1 171 ? -38.317 -9.507 19.229 1.00 58.75 171 ASN A O 1
ATOM 1332 N N . CYS A 1 172 ? -36.693 -10.768 18.377 1.00 57.44 172 CYS A N 1
ATOM 1333 C CA . CYS A 1 172 ? -36.301 -11.391 19.635 1.00 57.44 172 CYS A CA 1
ATOM 1334 C C . CYS A 1 172 ? -35.493 -10.482 20.583 1.00 57.44 172 CYS A C 1
ATOM 1336 O O . CYS A 1 172 ? -35.292 -10.866 21.733 1.00 57.44 172 CYS A O 1
ATOM 1338 N N . LEU A 1 173 ? -35.024 -9.311 20.135 1.00 53.16 173 LEU A N 1
ATOM 1339 C CA . LEU A 1 173 ? -34.265 -8.346 20.948 1.00 53.16 173 LEU A CA 1
ATOM 1340 C C . LEU A 1 173 ? -34.991 -7.005 21.149 1.00 53.16 173 LEU A C 1
ATOM 1342 O O . LEU A 1 173 ? -34.610 -6.230 22.024 1.00 53.16 173 LEU A O 1
ATOM 1346 N N . THR A 1 174 ? -36.057 -6.739 20.393 1.00 57.84 174 THR A N 1
ATOM 1347 C CA . THR A 1 174 ? -36.994 -5.632 20.616 1.00 57.84 174 THR A CA 1
ATOM 1348 C C . THR A 1 174 ? -38.175 -6.157 21.428 1.00 57.84 174 THR A C 1
ATOM 1350 O O . THR A 1 174 ? -39.193 -6.566 20.885 1.00 57.84 174 THR A O 1
ATOM 1353 N N . GLY A 1 175 ? -37.999 -6.216 22.751 1.00 56.62 175 GLY A N 1
ATOM 1354 C CA . GLY A 1 175 ? -38.971 -6.807 23.674 1.00 56.62 175 GLY A CA 1
ATOM 1355 C C . GLY A 1 175 ? -40.418 -6.382 23.395 1.00 56.62 175 GLY A C 1
ATOM 1356 O O . GLY A 1 175 ? -40.754 -5.203 23.493 1.00 56.62 175 GLY A O 1
ATOM 1357 N N . SER A 1 176 ? -41.248 -7.370 23.060 1.00 46.44 176 SER A N 1
ATOM 1358 C CA . SER A 1 176 ? -42.712 -7.351 23.141 1.00 46.44 176 SER A CA 1
ATOM 1359 C C . SER A 1 176 ? -43.153 -8.593 23.900 1.00 46.44 176 SER A C 1
ATOM 1361 O O . SER A 1 176 ? -42.676 -9.687 23.519 1.00 46.44 176 SER A O 1
#

Foldseek 3Di:
DDDDDDDDDDDDDDDDDDDDDDDDDDDDDDDPDDDPPPDPAPCPPQWGAPVVADDDQPLCVVDPCPLVVVLQVVQWDWDQPDDDVPDRPDIDTIGGLVSSLVSLALVSQVVSCVRQVVDLLSVLSQQVNNCVRNVDNDRNDPCNCVVVVPDDPVCNVVDDPPPDPVVPPPVVPVDD

Sequence (176 aa):
MRLTCAYLVLLAAGGYSADLREALPIATPEQDGQDRFLTPQNNYNGWVNPEDLSSMPQCIAQQDQSTWLETMTKCTAKQCTSHFGIICTHHQWLTRLSCLSVAFSSDVIARYLPYCGRSILAKAQLYSWIRDITGREWLVEVGDANELQNLSPASLAEGYTAVDVINTAPNCLTGS

Radius of gyration: 26.56 Å; chains: 1; bounding box: 87×38×70 Å

pLDDT: mean 72.16, std 23.14, range [32.38, 96.44]

Secondary structure (DSSP, 8-state):
-----------------------PPPP----------------SSSEE-GGGSPPPPHHHHTS--HHHHHHHHHTEEEEEEEEETTEEEEEEEEEEHHHHHHHS-HHHHHTTHHHHTTSHHHHHHHHHHHHHHH--S-SSSTTTTHHHHT--HHHHHS------GGGG--TTTS--

Organism: Aspergillus niger (NCBI:txid5061)